Protein AF-A0A381YPB9-F1 (afdb_monomer_lite)

InterPro domains:
  IPR008990 Electron transport accessory-like domain superfamily [SSF50090] (1-99)
  IPR023808 Nitrile hydratase accessory protein, putative [TIGR03889] (2-71)
  IPR042262 Nitrile hydratase beta subunit, N-terminal [G3DSA:1.10.472.20] (1-97)
  IPR049054 Nitrile hydratase beta subunit-like, N-terminal domain [PF21006] (1-90)

Sequence (100 aa):
VFAAPWQAQAFALAVKLSEQGHFTWKEWASALADELSAAEKRGEPDDGSHY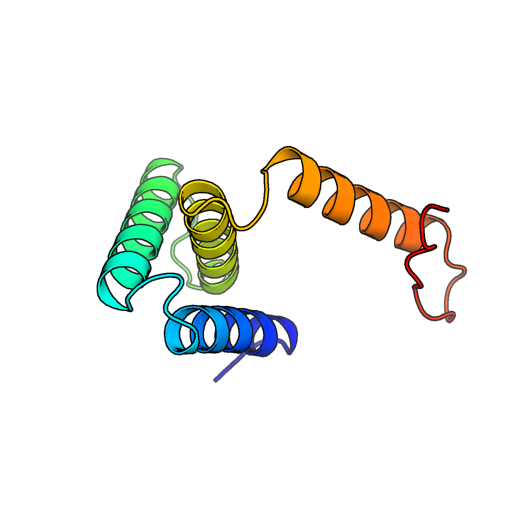YNHWVAALERLVTEKGLTELPALEERKDAWAEAFRHTPHGKPVVLRNQD

Structure (mmCIF, N/CA/C/O backbone):
data_AF-A0A381YPB9-F1
#
_entry.id   AF-A0A381YPB9-F1
#
loop_
_atom_site.group_PDB
_atom_site.id
_atom_site.type_symbol
_atom_site.label_atom_id
_atom_site.label_alt_id
_atom_site.label_comp_id
_atom_site.label_asym_id
_atom_site.label_entity_id
_atom_site.label_seq_id
_atom_site.pdbx_PDB_ins_code
_atom_site.Cartn_x
_atom_site.Cartn_y
_atom_site.Cartn_z
_atom_site.occupancy
_atom_site.B_iso_or_equiv
_atom_site.auth_seq_id
_atom_site.auth_comp_id
_atom_site.auth_asym_id
_atom_site.auth_atom_id
_atom_site.pdbx_PDB_model_num
ATOM 1 N N . VAL A 1 1 ? 8.394 15.382 -1.837 1.00 80.12 1 VAL A N 1
ATOM 2 C CA . VAL A 1 1 ? 8.622 14.912 -3.227 1.00 80.12 1 VAL A CA 1
ATOM 3 C C . VAL A 1 1 ? 8.731 13.393 -3.202 1.00 80.12 1 VAL A C 1
ATOM 5 O O . VAL A 1 1 ? 9.223 12.880 -2.206 1.00 80.12 1 VAL A O 1
ATOM 8 N N . PHE A 1 2 ? 8.228 12.684 -4.216 1.00 88.81 2 PHE A N 1
ATOM 9 C CA . PHE A 1 2 ? 8.347 11.222 -4.307 1.00 88.81 2 PHE A CA 1
ATOM 10 C C . PHE A 1 2 ? 9.703 10.842 -4.915 1.00 88.81 2 PHE A C 1
ATOM 12 O O . PHE A 1 2 ? 10.110 11.440 -5.909 1.00 88.81 2 PHE A O 1
ATOM 19 N N . ALA A 1 3 ? 10.386 9.855 -4.337 1.00 91.12 3 ALA A N 1
ATOM 20 C CA . ALA A 1 3 ? 11.671 9.350 -4.823 1.00 91.12 3 ALA A CA 1
ATOM 21 C C . ALA A 1 3 ? 11.519 8.352 -5.983 1.00 91.12 3 ALA A C 1
ATOM 23 O O . ALA A 1 3 ? 12.452 8.155 -6.756 1.00 91.12 3 ALA A O 1
ATOM 24 N N . ALA A 1 4 ? 10.342 7.735 -6.127 1.00 92.88 4 ALA A N 1
ATOM 25 C CA . ALA A 1 4 ? 10.037 6.820 -7.220 1.00 92.88 4 ALA A CA 1
ATOM 26 C C . ALA A 1 4 ? 8.557 6.910 -7.636 1.00 92.88 4 ALA A C 1
ATOM 28 O O . ALA A 1 4 ? 7.708 7.216 -6.794 1.00 92.88 4 ALA A O 1
ATOM 29 N N . PRO A 1 5 ? 8.211 6.595 -8.901 1.00 93.88 5 PRO A N 1
ATOM 30 C CA . PRO A 1 5 ? 6.829 6.662 -9.385 1.00 93.88 5 PRO A CA 1
ATOM 31 C C . PRO A 1 5 ? 5.835 5.828 -8.568 1.00 93.88 5 PRO A C 1
ATOM 33 O O . PRO A 1 5 ? 4.709 6.266 -8.338 1.00 93.88 5 PRO A O 1
ATOM 36 N N . TRP A 1 6 ? 6.256 4.657 -8.077 1.00 94.31 6 TRP A N 1
ATOM 37 C CA . TRP A 1 6 ? 5.396 3.775 -7.283 1.00 94.31 6 TRP A CA 1
ATOM 38 C C . TRP A 1 6 ? 4.958 4.413 -5.956 1.00 94.31 6 TRP A C 1
ATOM 40 O O . TRP A 1 6 ? 3.858 4.145 -5.488 1.00 94.31 6 TRP A O 1
ATOM 50 N N . GLN A 1 7 ? 5.762 5.313 -5.376 1.00 95.62 7 GLN A N 1
ATOM 51 C CA . GLN A 1 7 ? 5.402 6.013 -4.137 1.00 95.62 7 GLN A CA 1
ATOM 52 C C . GLN A 1 7 ? 4.215 6.959 -4.359 1.00 95.62 7 GLN A C 1
ATOM 54 O O . GLN A 1 7 ? 3.314 7.047 -3.527 1.00 95.62 7 GLN A O 1
ATOM 59 N N . ALA A 1 8 ? 4.180 7.625 -5.518 1.00 95.56 8 ALA A N 1
ATOM 60 C CA . ALA A 1 8 ? 3.056 8.469 -5.912 1.00 95.56 8 ALA A CA 1
ATOM 61 C C . ALA A 1 8 ? 1.792 7.639 -6.180 1.00 95.56 8 ALA A C 1
ATOM 63 O O . ALA A 1 8 ? 0.694 8.054 -5.816 1.00 95.56 8 ALA A O 1
ATOM 64 N N . GLN A 1 9 ? 1.949 6.462 -6.793 1.00 96.44 9 GLN A N 1
ATOM 65 C CA . GLN A 1 9 ? 0.844 5.532 -7.043 1.00 96.44 9 GLN A CA 1
ATOM 66 C C . GLN A 1 9 ? 0.253 4.998 -5.740 1.00 96.44 9 GLN A C 1
ATOM 68 O O . GLN A 1 9 ? -0.965 5.014 -5.582 1.00 96.44 9 GLN A O 1
ATOM 73 N N . ALA A 1 10 ? 1.111 4.588 -4.802 1.00 96.12 10 ALA A N 1
ATOM 74 C CA . ALA A 1 10 ? 0.706 4.166 -3.473 1.00 96.12 10 ALA A CA 1
ATOM 75 C C . ALA A 1 10 ? -0.116 5.282 -2.814 1.00 96.12 10 ALA A C 1
ATOM 77 O O . ALA A 1 10 ? -1.294 5.074 -2.538 1.00 96.12 10 ALA A O 1
ATOM 78 N N . PHE A 1 11 ? 0.443 6.495 -2.704 1.00 96.06 11 PHE A N 1
ATOM 79 C CA . PHE A 1 11 ? -0.255 7.662 -2.154 1.00 96.06 11 PHE A CA 1
ATOM 80 C C . PHE A 1 11 ? -1.626 7.902 -2.798 1.00 96.06 11 PHE A C 1
ATOM 82 O O . PHE A 1 11 ? -2.629 8.039 -2.095 1.00 96.06 11 PHE A O 1
ATOM 89 N N . ALA A 1 12 ? -1.685 7.910 -4.132 1.00 97.06 12 ALA A N 1
ATOM 90 C CA . ALA A 1 12 ? -2.928 8.108 -4.866 1.00 97.06 12 ALA A CA 1
ATOM 91 C C . ALA A 1 12 ? -3.977 7.032 -4.539 1.00 97.06 12 ALA A C 1
ATOM 93 O O . ALA A 1 12 ? -5.157 7.361 -4.430 1.00 97.06 12 ALA A O 1
ATOM 94 N N . LEU A 1 13 ? -3.566 5.776 -4.332 1.00 97.25 13 LEU A N 1
ATOM 95 C CA . LEU A 1 13 ? -4.470 4.689 -3.961 1.00 97.25 13 LEU A CA 1
ATOM 96 C C . LEU A 1 13 ? -5.121 4.930 -2.592 1.00 97.25 13 LEU A C 1
ATOM 98 O O . LEU A 1 13 ? -6.343 4.835 -2.495 1.00 97.25 13 LEU A O 1
ATOM 102 N N . ALA A 1 14 ? -4.360 5.312 -1.558 1.00 97.38 14 ALA A N 1
ATOM 103 C CA . ALA A 1 14 ? -4.976 5.625 -0.259 1.00 97.38 14 ALA A CA 1
ATOM 104 C C . ALA A 1 14 ? -5.892 6.846 -0.333 1.00 97.38 14 ALA A C 1
ATOM 106 O O . ALA A 1 14 ? -6.966 6.828 0.265 1.00 97.38 14 ALA A O 1
ATOM 107 N N . VAL A 1 15 ? -5.504 7.886 -1.085 1.00 97.75 15 VAL A N 1
ATOM 108 C CA . VAL A 1 15 ? -6.368 9.056 -1.303 1.00 97.75 15 VAL A CA 1
ATOM 109 C C . VAL A 1 15 ? -7.697 8.619 -1.911 1.00 97.75 15 VAL A C 1
ATOM 111 O O . VAL A 1 15 ? -8.744 8.979 -1.383 1.00 97.75 15 VAL A O 1
ATOM 114 N N . LYS A 1 16 ? -7.677 7.804 -2.973 1.00 98.19 16 LYS A N 1
ATOM 115 C CA . LYS A 1 16 ? -8.906 7.341 -3.631 1.00 98.19 16 LYS A CA 1
ATOM 116 C C . LYS A 1 16 ? -9.766 6.447 -2.751 1.00 98.19 16 LYS A C 1
ATOM 118 O O . LYS A 1 16 ? -10.975 6.646 -2.723 1.00 98.19 16 LYS A O 1
ATOM 123 N N . LEU A 1 17 ? -9.169 5.531 -1.996 1.00 97.88 17 LEU A N 1
ATOM 124 C CA . LEU A 1 17 ? -9.919 4.672 -1.078 1.00 97.88 17 LEU A CA 1
ATOM 125 C C . LEU A 1 17 ? -10.565 5.473 0.066 1.00 97.88 17 LEU A C 1
ATOM 127 O O . LEU A 1 17 ? -11.705 5.201 0.443 1.00 97.88 17 LEU A O 1
ATOM 131 N N . SER A 1 18 ? -9.869 6.495 0.570 1.00 98.06 18 SER A N 1
ATOM 132 C CA . SER A 1 18 ? -10.398 7.431 1.569 1.00 98.06 18 SER A CA 1
ATOM 133 C C . SER A 1 18 ? -11.528 8.298 1.002 1.00 98.06 18 SER A C 1
ATOM 135 O O . SER A 1 18 ? -12.594 8.399 1.605 1.00 98.06 18 SER A O 1
ATOM 137 N N . GLU A 1 19 ? -11.354 8.862 -0.201 1.00 98.00 19 GLU A N 1
ATOM 138 C CA . GLU A 1 19 ? -12.398 9.627 -0.908 1.00 98.00 19 GLU A CA 1
ATOM 139 C C . GLU A 1 19 ? -13.662 8.793 -1.172 1.00 98.00 19 GLU A C 1
ATOM 141 O O . GLU A 1 19 ? -14.770 9.325 -1.145 1.00 98.00 19 GLU A O 1
ATOM 146 N N . GLN A 1 20 ? -13.507 7.486 -1.399 1.00 98.00 20 GLN A N 1
ATOM 147 C CA . GLN A 1 20 ? -14.609 6.532 -1.563 1.00 98.00 20 GLN A CA 1
ATOM 148 C C . GLN A 1 20 ? -15.254 6.103 -0.235 1.00 98.00 20 GLN A C 1
ATOM 150 O O . GLN A 1 20 ? -16.257 5.392 -0.245 1.00 98.00 20 GLN A O 1
ATOM 155 N N . GLY A 1 21 ? -14.717 6.539 0.906 1.00 97.81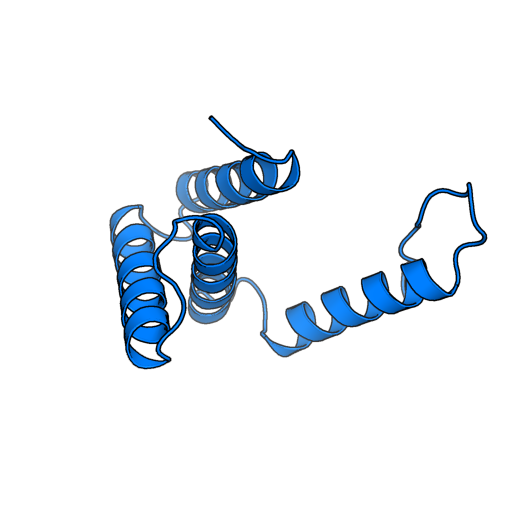 21 GLY A N 1
ATOM 156 C CA . GLY A 1 21 ? -15.279 6.268 2.227 1.00 97.81 21 GLY A CA 1
ATOM 157 C C . GLY A 1 21 ? -14.936 4.892 2.799 1.00 97.81 21 GLY A C 1
ATOM 158 O O . GLY A 1 21 ? -15.554 4.484 3.780 1.00 97.81 21 GLY A O 1
ATOM 159 N N . HIS A 1 22 ? -13.960 4.173 2.235 1.00 98.25 22 HIS A N 1
ATOM 160 C CA . HIS A 1 22 ? -13.553 2.864 2.759 1.00 98.25 22 HIS A CA 1
ATOM 161 C C . HIS A 1 22 ? -12.845 2.955 4.120 1.00 98.25 22 HIS A C 1
ATOM 163 O O . HIS A 1 22 ? -12.919 2.034 4.935 1.00 98.25 22 HIS A O 1
ATOM 169 N N . PHE A 1 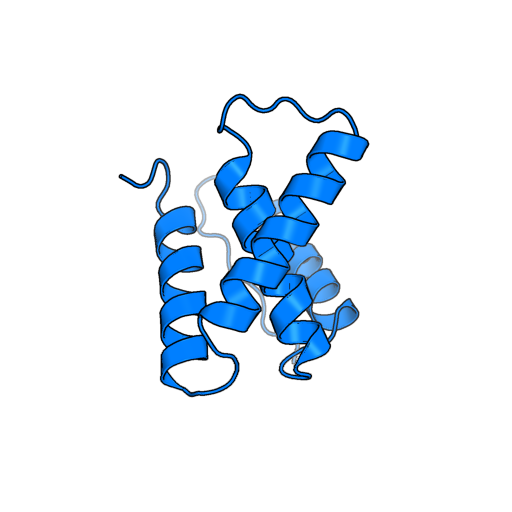23 ? -12.171 4.073 4.376 1.00 98.06 23 PHE A N 1
ATOM 170 C CA . PHE A 1 23 ? -11.608 4.437 5.672 1.00 98.06 23 PHE A CA 1
ATOM 171 C C . PHE A 1 23 ? -11.467 5.957 5.767 1.00 98.06 23 PHE A C 1
ATOM 173 O O . PHE A 1 23 ? -11.451 6.669 4.766 1.00 98.06 23 PHE A O 1
ATOM 180 N N . THR A 1 24 ? -11.337 6.463 6.984 1.00 98.00 24 THR A N 1
ATOM 181 C CA . THR A 1 24 ? -11.060 7.873 7.260 1.00 98.00 24 THR A CA 1
ATOM 182 C C . THR A 1 24 ? -9.558 8.144 7.313 1.00 98.00 24 THR A C 1
ATOM 184 O O . THR A 1 24 ? -8.756 7.275 7.655 1.00 98.00 24 THR A O 1
ATOM 187 N N . TRP A 1 25 ? -9.157 9.399 7.098 1.00 97.06 25 TRP A N 1
ATOM 188 C CA . TRP A 1 25 ? -7.763 9.815 7.302 1.00 97.06 25 TRP A CA 1
ATOM 189 C C . TRP A 1 25 ? -7.255 9.607 8.737 1.00 97.06 25 TRP A C 1
ATOM 191 O O . TRP A 1 25 ? -6.054 9.452 8.945 1.00 97.06 25 TRP A O 1
ATOM 201 N N . LYS A 1 26 ? -8.156 9.571 9.728 1.00 97.75 26 LYS A N 1
ATOM 202 C CA . LYS A 1 26 ? -7.803 9.264 11.120 1.00 97.75 26 LYS A CA 1
ATOM 203 C C . LYS A 1 26 ? -7.429 7.791 11.293 1.00 97.75 26 LYS A C 1
ATOM 205 O O . LYS A 1 26 ? -6.439 7.495 11.953 1.00 97.75 26 LYS A O 1
ATOM 210 N N . GLU A 1 27 ? -8.198 6.885 10.693 1.00 97.62 27 GLU A N 1
ATOM 211 C CA . GLU A 1 27 ? -7.883 5.450 10.682 1.00 97.62 27 GLU A CA 1
ATOM 212 C C . GLU A 1 27 ? -6.589 5.180 9.914 1.00 97.62 27 GLU A C 1
ATOM 214 O O . GLU A 1 27 ? -5.733 4.452 10.406 1.00 97.62 27 GLU A O 1
ATOM 219 N N . TRP A 1 28 ? -6.398 5.850 8.773 1.00 97.88 28 TRP A N 1
ATOM 220 C CA . TRP A 1 28 ? -5.141 5.818 8.027 1.00 97.88 28 TRP A CA 1
ATOM 221 C C . TRP A 1 28 ? -3.935 6.225 8.886 1.00 97.88 28 TRP A C 1
ATOM 223 O O . TRP A 1 28 ? -2.949 5.495 8.959 1.00 97.88 28 TRP A O 1
ATOM 233 N N . ALA A 1 29 ? -4.011 7.378 9.560 1.00 96.69 29 ALA A N 1
ATOM 234 C CA . ALA A 1 29 ? -2.922 7.863 10.405 1.00 96.69 29 ALA A CA 1
ATOM 235 C C . ALA A 1 29 ? -2.602 6.890 11.551 1.00 96.69 29 ALA A C 1
ATOM 237 O O . ALA A 1 29 ? -1.431 6.695 11.866 1.00 96.69 29 ALA A O 1
ATOM 238 N N . SER A 1 30 ? -3.625 6.257 12.135 1.00 97.44 30 SER A N 1
ATOM 239 C CA . SER A 1 30 ? -3.445 5.226 13.163 1.00 97.44 30 SER A CA 1
ATOM 240 C C . SER A 1 30 ? -2.729 3.994 12.608 1.00 97.44 30 SER A C 1
ATOM 242 O O . SER A 1 30 ? -1.737 3.568 13.185 1.00 97.44 30 SER A O 1
ATOM 244 N N . ALA A 1 31 ? -3.178 3.464 11.465 1.00 96.94 31 ALA A N 1
ATOM 245 C CA . ALA A 1 31 ? -2.572 2.288 10.840 1.00 96.94 31 ALA A CA 1
ATOM 246 C C . ALA A 1 31 ? -1.098 2.523 10.470 1.00 96.94 31 ALA A C 1
ATOM 248 O O . ALA A 1 31 ? -0.253 1.657 10.691 1.00 96.94 31 ALA A O 1
ATOM 249 N N . LEU A 1 32 ? -0.775 3.712 9.949 1.00 96.50 32 LEU A N 1
ATOM 250 C CA . LEU A 1 32 ? 0.604 4.078 9.630 1.00 96.50 32 LEU A CA 1
ATOM 251 C C . LEU A 1 32 ? 1.471 4.214 10.888 1.00 96.50 32 LEU A C 1
ATOM 253 O O . LEU A 1 32 ? 2.609 3.753 10.890 1.00 96.50 32 LEU A O 1
ATOM 257 N N . ALA A 1 33 ? 0.947 4.823 11.954 1.00 95.31 33 ALA A N 1
ATOM 258 C CA . ALA A 1 33 ? 1.671 4.943 13.218 1.00 95.31 33 ALA A CA 1
ATOM 259 C C . ALA A 1 33 ? 1.958 3.567 13.844 1.00 95.31 33 ALA A C 1
ATOM 261 O O . ALA A 1 33 ? 3.064 3.335 14.331 1.00 95.31 33 ALA A O 1
ATOM 262 N N . ASP A 1 34 ? 0.994 2.646 13.782 1.00 95.50 34 ASP A N 1
ATOM 263 C CA . ASP A 1 34 ? 1.161 1.279 14.278 1.00 95.50 34 ASP A CA 1
ATOM 264 C C . ASP A 1 34 ? 2.242 0.517 13.497 1.00 95.50 34 ASP A C 1
ATOM 266 O O . ASP A 1 34 ? 3.058 -0.176 14.110 1.00 95.50 34 ASP A O 1
ATOM 270 N N . GLU A 1 35 ? 2.292 0.664 12.167 1.00 94.81 35 GLU A N 1
ATOM 271 C CA . GLU A 1 35 ? 3.326 0.028 11.339 1.00 94.81 35 GLU A CA 1
ATOM 272 C C . GLU A 1 35 ? 4.718 0.606 11.609 1.00 94.81 35 GLU A C 1
ATOM 274 O O . GLU A 1 35 ? 5.672 -0.152 11.780 1.00 94.81 35 GLU A O 1
ATOM 279 N N . LEU A 1 36 ? 4.842 1.932 11.718 1.00 92.44 36 LEU A N 1
ATOM 280 C CA . LEU A 1 36 ? 6.115 2.574 12.056 1.00 92.44 36 LEU A CA 1
ATOM 281 C C . LEU A 1 36 ? 6.603 2.137 13.445 1.00 92.44 36 LEU A C 1
ATOM 283 O O . LEU A 1 36 ? 7.755 1.738 13.592 1.00 92.44 36 LEU A O 1
ATOM 287 N N . SER A 1 37 ? 5.716 2.093 14.444 1.00 92.38 37 SER A N 1
ATOM 288 C CA . SER A 1 37 ? 6.072 1.595 15.779 1.00 92.38 37 SER A CA 1
ATOM 289 C C . SER A 1 37 ? 6.473 0.115 15.765 1.00 92.38 37 SER A C 1
ATOM 291 O O . SER A 1 37 ? 7.341 -0.309 16.532 1.00 92.38 37 SER A O 1
ATOM 293 N N . ALA A 1 38 ? 5.854 -0.702 14.910 1.00 91.00 38 ALA A N 1
ATOM 294 C CA . ALA A 1 38 ? 6.248 -2.095 14.737 1.00 91.00 38 ALA A CA 1
ATOM 295 C C . ALA A 1 38 ? 7.638 -2.218 14.091 1.00 91.00 38 ALA A C 1
ATOM 297 O O . ALA A 1 38 ? 8.433 -3.040 14.545 1.00 91.00 38 ALA A O 1
ATOM 298 N N . ALA A 1 39 ? 7.953 -1.392 13.091 1.00 88.75 39 ALA A N 1
ATOM 299 C CA . ALA A 1 39 ? 9.260 -1.354 12.435 1.00 88.75 39 ALA A CA 1
ATOM 300 C C . ALA A 1 39 ? 10.384 -0.912 13.384 1.00 88.75 39 ALA A C 1
ATOM 302 O O . ALA A 1 39 ? 11.420 -1.576 13.464 1.00 88.75 39 ALA A O 1
ATOM 303 N N . GLU A 1 40 ? 10.145 0.128 14.188 1.00 87.88 40 GLU A N 1
ATOM 304 C CA . GLU A 1 40 ? 11.069 0.570 15.241 1.00 87.88 40 GLU A CA 1
ATOM 305 C C . GLU A 1 40 ? 11.392 -0.573 16.214 1.00 87.88 40 GLU A C 1
ATOM 307 O O . GLU A 1 40 ? 12.552 -0.826 16.538 1.00 87.88 40 GLU A O 1
ATOM 312 N N . LYS A 1 41 ? 10.373 -1.333 16.641 1.00 89.44 41 LYS A N 1
ATOM 313 C CA . LYS A 1 41 ? 10.551 -2.497 17.529 1.00 89.44 41 LYS A CA 1
ATOM 314 C C . LYS A 1 41 ? 11.3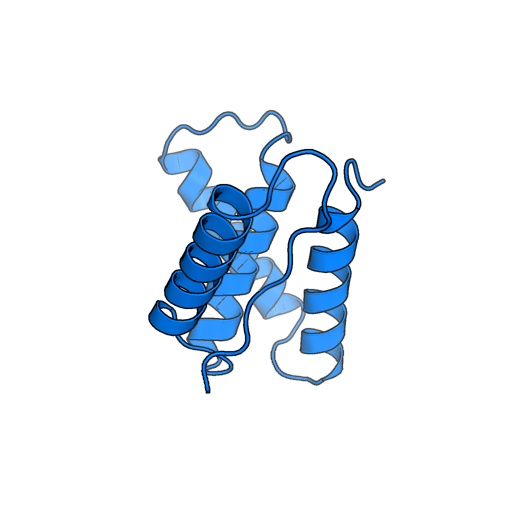28 -3.641 16.877 1.00 89.44 41 LYS A C 1
ATOM 316 O O . LYS A 1 41 ? 11.961 -4.413 17.595 1.00 89.44 41 LYS A O 1
ATOM 321 N N . ARG A 1 42 ? 11.286 -3.766 15.547 1.00 87.19 42 ARG A N 1
ATOM 322 C CA . ARG A 1 42 ? 12.096 -4.728 14.778 1.00 87.19 42 ARG A CA 1
ATOM 323 C C . ARG A 1 42 ? 13.546 -4.263 14.589 1.00 87.19 42 ARG A C 1
ATOM 325 O O . ARG A 1 42 ? 14.366 -5.057 14.136 1.00 87.19 42 ARG A O 1
ATOM 332 N N . GLY A 1 43 ? 13.877 -3.030 14.981 1.00 84.81 43 GLY A N 1
ATOM 333 C CA . GLY A 1 43 ? 15.218 -2.458 14.855 1.00 84.81 43 GLY A CA 1
ATOM 334 C C . GLY A 1 43 ? 15.559 -2.027 13.429 1.00 84.81 43 GLY A C 1
ATOM 335 O O . GLY A 1 43 ? 16.734 -2.013 13.063 1.00 84.81 43 GLY A O 1
ATOM 336 N N . GLU A 1 44 ? 14.549 -1.724 12.612 1.00 82.50 44 GLU A N 1
ATOM 337 C CA . GLU A 1 44 ? 14.763 -1.244 11.247 1.00 82.50 44 GLU A CA 1
ATOM 338 C C . GLU A 1 44 ? 15.371 0.174 11.252 1.00 82.50 44 GLU A C 1
ATOM 340 O O . GLU A 1 44 ? 15.024 0.983 12.118 1.00 82.50 44 GLU A O 1
ATOM 345 N N . PRO A 1 45 ? 16.295 0.498 10.324 1.00 76.19 45 PRO A N 1
ATOM 346 C CA . PRO A 1 45 ? 16.882 1.831 10.246 1.00 76.19 45 PRO A CA 1
ATOM 347 C C . PRO A 1 45 ? 15.824 2.901 9.950 1.00 76.19 45 PRO A C 1
ATOM 349 O O . PRO A 1 45 ? 15.182 2.877 8.901 1.00 76.19 45 PRO A O 1
ATOM 352 N N . ASP A 1 46 ? 15.700 3.885 10.839 1.00 71.81 46 ASP A N 1
ATOM 353 C CA . ASP A 1 46 ? 14.852 5.065 10.635 1.00 71.81 46 ASP A CA 1
ATOM 354 C C . ASP A 1 46 ? 15.611 6.160 9.863 1.00 71.81 46 ASP A C 1
ATOM 356 O O . ASP A 1 46 ? 15.850 7.268 10.341 1.00 71.81 46 ASP A O 1
ATOM 360 N N . ASP A 1 47 ? 16.088 5.821 8.663 1.00 79.88 47 ASP A N 1
ATOM 361 C CA . ASP A 1 47 ? 16.761 6.761 7.753 1.00 79.88 47 ASP A CA 1
ATOM 362 C C . ASP A 1 47 ? 15.812 7.333 6.681 1.00 79.88 47 ASP A C 1
ATOM 364 O O . ASP A 1 47 ? 16.227 8.043 5.761 1.00 79.88 47 ASP A O 1
ATOM 368 N N . GLY A 1 48 ? 14.518 7.017 6.790 1.00 77.00 48 GLY A N 1
ATOM 369 C CA . GLY A 1 48 ? 13.471 7.429 5.859 1.00 77.00 48 GLY A CA 1
ATOM 370 C C . GLY A 1 48 ? 13.466 6.681 4.520 1.00 77.00 48 GLY A C 1
ATOM 371 O O . GLY A 1 48 ? 12.509 6.838 3.755 1.00 77.00 48 GLY A O 1
ATOM 372 N N . SER A 1 49 ? 14.456 5.831 4.226 1.00 80.06 49 SER A N 1
ATOM 373 C CA . SER A 1 49 ? 14.504 5.056 2.975 1.00 80.06 49 SER A CA 1
ATOM 374 C C . SER A 1 49 ? 13.371 4.026 2.886 1.00 80.06 49 SER A C 1
ATOM 376 O O . SER A 1 49 ? 12.856 3.749 1.798 1.00 80.06 49 SER A O 1
ATOM 378 N N . HIS A 1 50 ? 12.904 3.540 4.038 1.00 85.19 50 HIS A N 1
ATOM 379 C CA . HIS A 1 50 ? 11.817 2.572 4.154 1.00 85.19 50 HIS A CA 1
ATOM 380 C C . HIS A 1 50 ? 10.435 3.196 4.375 1.00 85.19 50 HIS A C 1
ATOM 382 O O . HIS A 1 50 ? 9.440 2.474 4.383 1.00 85.19 50 HIS A O 1
ATOM 388 N N . TYR A 1 51 ? 10.329 4.528 4.454 1.00 90.25 51 TYR A N 1
ATOM 389 C CA . TYR A 1 51 ? 9.073 5.207 4.789 1.00 90.25 51 TYR A CA 1
ATOM 390 C C . TYR A 1 51 ? 7.898 4.779 3.898 1.00 90.25 51 TYR A C 1
ATOM 392 O O . TYR A 1 51 ? 6.841 4.399 4.397 1.00 90.25 51 TYR A O 1
ATOM 400 N N . TYR A 1 52 ? 8.081 4.766 2.572 1.00 93.31 52 TYR A N 1
ATOM 401 C CA . TYR A 1 52 ? 7.013 4.341 1.661 1.00 93.31 52 TYR A CA 1
ATOM 402 C C . TYR A 1 52 ? 6.775 2.824 1.649 1.00 93.31 52 TYR A C 1
ATOM 404 O O . TYR A 1 52 ? 5.702 2.395 1.232 1.00 93.31 52 TYR A O 1
ATOM 412 N N . ASN A 1 53 ? 7.725 2.012 2.122 1.00 93.06 53 ASN A N 1
ATOM 413 C CA . ASN A 1 53 ? 7.484 0.583 2.325 1.00 93.06 53 ASN A CA 1
ATOM 414 C C . ASN A 1 53 ? 6.537 0.373 3.516 1.00 93.06 53 ASN A C 1
ATOM 416 O O . ASN A 1 53 ? 5.535 -0.321 3.368 1.00 93.06 53 ASN A O 1
ATOM 420 N N . HIS A 1 54 ? 6.774 1.053 4.645 1.00 93.81 54 HIS A N 1
ATOM 421 C CA . HIS A 1 54 ? 5.839 1.067 5.781 1.00 93.81 54 HIS A CA 1
ATOM 422 C C . HIS A 1 54 ? 4.481 1.649 5.396 1.00 93.81 54 HIS A C 1
ATOM 424 O O . HIS A 1 54 ? 3.442 1.153 5.815 1.00 93.81 54 HIS A O 1
ATOM 430 N N . TRP A 1 55 ? 4.480 2.666 4.536 1.00 95.31 55 TRP A N 1
ATOM 431 C CA . TRP A 1 55 ? 3.263 3.243 3.984 1.00 95.31 55 TRP A CA 1
ATOM 432 C C . TRP A 1 55 ? 2.431 2.198 3.223 1.00 95.31 55 TRP A C 1
ATOM 434 O O . TRP A 1 55 ? 1.234 2.068 3.465 1.00 95.31 55 TRP A O 1
ATOM 444 N N . VAL A 1 56 ? 3.052 1.413 2.335 1.00 96.00 56 VAL A N 1
ATOM 445 C CA . VAL A 1 56 ? 2.350 0.342 1.608 1.00 96.00 56 VAL A CA 1
ATOM 446 C C . VAL A 1 56 ? 1.895 -0.766 2.558 1.00 96.00 56 VAL A C 1
ATOM 448 O O . VAL A 1 56 ? 0.750 -1.191 2.454 1.00 96.00 56 VAL A O 1
ATOM 451 N N . ALA A 1 57 ? 2.727 -1.179 3.518 1.00 95.44 57 ALA A N 1
ATOM 452 C CA . ALA A 1 57 ? 2.359 -2.195 4.508 1.00 95.44 57 ALA A CA 1
ATOM 453 C C . ALA A 1 57 ? 1.145 -1.771 5.357 1.00 95.44 57 ALA A C 1
ATOM 455 O O . ALA A 1 57 ? 0.201 -2.545 5.530 1.00 95.44 57 ALA A O 1
ATOM 456 N N . ALA A 1 58 ? 1.113 -0.515 5.811 1.00 96.94 58 ALA A N 1
ATOM 457 C CA . ALA A 1 58 ? -0.031 0.052 6.516 1.00 96.94 58 ALA A CA 1
ATOM 458 C C . ALA A 1 58 ? -1.296 0.062 5.643 1.00 96.94 58 ALA A C 1
ATOM 460 O O . ALA A 1 58 ? -2.382 -0.254 6.131 1.00 96.94 58 ALA A O 1
ATOM 461 N N . LEU A 1 59 ? -1.164 0.378 4.347 1.00 97.25 59 LEU A N 1
ATOM 462 C CA . LEU A 1 59 ? -2.287 0.329 3.413 1.00 97.25 59 LEU A CA 1
ATOM 463 C C . LEU A 1 59 ? -2.804 -1.092 3.217 1.00 97.25 59 LEU A C 1
ATOM 465 O O . LEU A 1 59 ? -4.006 -1.291 3.354 1.00 97.25 59 LEU A O 1
ATOM 469 N N . GLU A 1 60 ? -1.931 -2.064 2.946 1.00 97.12 60 GLU A N 1
ATOM 470 C CA . GLU A 1 60 ? -2.282 -3.484 2.782 1.00 97.12 60 GLU A CA 1
ATOM 471 C C . GLU A 1 60 ? -3.025 -4.027 4.008 1.00 97.12 60 GLU A C 1
ATOM 473 O O . GLU A 1 60 ? -4.068 -4.676 3.876 1.00 97.12 60 GLU A O 1
ATOM 478 N N . ARG A 1 61 ? -2.540 -3.694 5.208 1.00 96.25 61 ARG A N 1
ATOM 479 C CA . ARG A 1 61 ? -3.201 -4.049 6.463 1.00 96.25 61 ARG A CA 1
ATOM 480 C C . ARG A 1 61 ? -4.584 -3.417 6.569 1.00 96.25 61 ARG A C 1
ATOM 482 O O . ARG A 1 61 ? -5.559 -4.130 6.794 1.00 96.25 61 ARG A O 1
ATOM 489 N N . LEU A 1 62 ? -4.685 -2.103 6.370 1.00 97.31 62 LEU A N 1
ATOM 490 C CA . LEU A 1 62 ? -5.946 -1.379 6.520 1.00 97.31 62 LEU A CA 1
ATOM 491 C C . LEU A 1 62 ? -7.009 -1.871 5.530 1.00 97.31 62 LEU A C 1
ATOM 493 O O . LEU A 1 62 ? -8.153 -2.084 5.920 1.00 97.31 62 LEU A O 1
ATOM 497 N N . VAL A 1 63 ? -6.656 -2.095 4.261 1.00 97.31 63 VAL A N 1
ATOM 498 C CA . VAL A 1 63 ? -7.624 -2.589 3.264 1.00 97.31 63 VAL A CA 1
ATOM 499 C C . VAL A 1 63 ? -8.076 -4.022 3.548 1.00 97.31 63 VAL A C 1
ATOM 501 O O . VAL A 1 63 ? -9.223 -4.358 3.252 1.00 97.31 63 VAL A O 1
ATOM 504 N N . THR A 1 64 ? -7.216 -4.837 4.164 1.00 97.25 64 THR A N 1
ATOM 505 C CA . THR A 1 64 ? -7.558 -6.195 4.606 1.00 97.25 64 THR A CA 1
ATOM 506 C C . THR A 1 64 ? -8.488 -6.158 5.821 1.00 97.25 64 THR A C 1
ATOM 508 O O . THR A 1 64 ? -9.524 -6.814 5.822 1.00 97.25 64 THR A O 1
ATOM 511 N N . GLU A 1 65 ? -8.193 -5.327 6.827 1.00 96.50 65 GLU A N 1
ATOM 512 C CA . GLU A 1 65 ? -9.059 -5.128 8.003 1.00 96.50 65 GLU A CA 1
ATOM 513 C C . GLU A 1 65 ? -10.442 -4.569 7.624 1.00 96.50 65 GLU A C 1
ATOM 515 O O . GLU A 1 65 ? -11.445 -4.883 8.266 1.00 96.50 65 GLU A O 1
ATOM 520 N N . LYS A 1 66 ? -10.515 -3.763 6.557 1.00 96.69 66 LYS A N 1
ATOM 521 C CA . LYS A 1 66 ? -11.768 -3.244 5.989 1.00 96.69 66 LYS A CA 1
ATOM 522 C C . LYS A 1 66 ? -12.490 -4.228 5.057 1.00 96.69 66 LYS A C 1
ATOM 524 O O . LYS A 1 66 ? -13.574 -3.896 4.583 1.00 96.69 66 LYS A O 1
ATOM 529 N N . GLY A 1 67 ? -11.923 -5.407 4.791 1.00 96.56 67 GLY A N 1
ATOM 530 C CA . GLY A 1 67 ? -12.530 -6.435 3.939 1.00 96.56 67 GLY A CA 1
ATOM 531 C C . GLY A 1 67 ? -12.596 -6.073 2.451 1.00 96.56 67 GLY A C 1
ATOM 532 O O . GLY A 1 67 ? -13.455 -6.583 1.738 1.00 96.56 67 GLY A O 1
ATOM 533 N N . LEU A 1 68 ? -11.728 -5.176 1.970 1.00 96.19 68 LEU A N 1
ATOM 534 C CA . LEU A 1 68 ? -11.663 -4.797 0.548 1.00 96.19 68 LEU A CA 1
ATOM 535 C C . LEU A 1 68 ? -10.854 -5.796 -0.287 1.00 96.19 68 LEU A C 1
ATOM 537 O O . LEU A 1 68 ? -10.964 -5.827 -1.510 1.00 96.19 68 LEU A O 1
A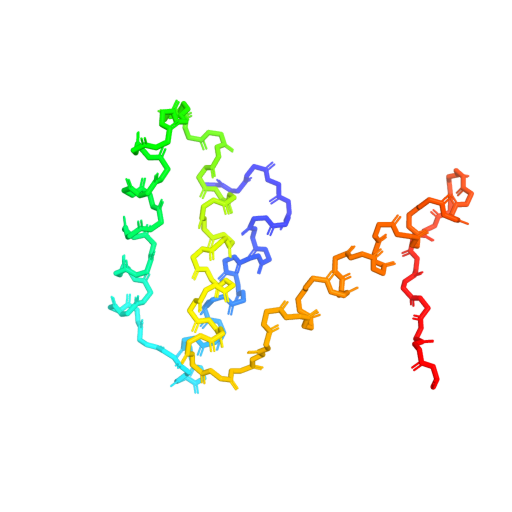TOM 541 N N . THR A 1 69 ? -9.999 -6.562 0.380 1.00 95.69 69 THR A N 1
ATOM 542 C CA . THR A 1 69 ? -9.166 -7.628 -0.172 1.00 95.69 69 THR A CA 1
ATOM 543 C C . THR A 1 69 ? -8.799 -8.578 0.963 1.00 95.69 69 THR A C 1
ATOM 545 O O . THR A 1 69 ? -9.040 -8.284 2.136 1.00 95.69 69 THR A O 1
ATOM 548 N N . GLU A 1 70 ? -8.179 -9.696 0.620 1.00 95.50 70 GLU A N 1
ATOM 549 C CA . GLU A 1 70 ? -7.673 -10.670 1.579 1.00 95.50 70 GLU A CA 1
ATOM 550 C C . GLU A 1 70 ? -6.148 -10.755 1.481 1.00 95.50 70 GLU A C 1
ATOM 552 O O . GLU A 1 70 ? -5.576 -10.565 0.403 1.00 95.50 70 GLU A O 1
ATOM 557 N N . LEU A 1 71 ? -5.484 -11.067 2.598 1.00 92.94 71 LEU A N 1
ATOM 558 C CA . LEU A 1 71 ? -4.029 -11.229 2.625 1.00 92.94 71 LEU A CA 1
ATOM 559 C C . LEU A 1 71 ? -3.532 -12.284 1.610 1.00 92.94 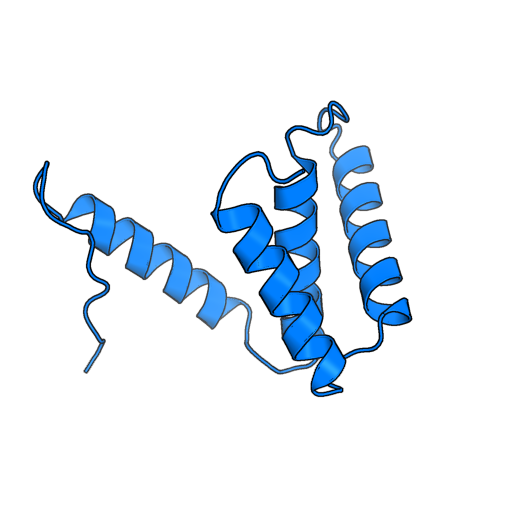71 LEU A C 1
ATOM 561 O O . LEU A 1 71 ? -2.617 -11.953 0.854 1.00 92.94 71 LEU A O 1
ATOM 565 N N . PRO A 1 72 ? -4.161 -13.474 1.477 1.00 95.00 72 PRO A N 1
ATOM 566 C CA . PRO A 1 72 ? -3.758 -14.451 0.464 1.00 95.00 72 PRO A CA 1
ATOM 567 C C . PRO A 1 72 ? -3.851 -13.916 -0.969 1.00 95.00 72 PRO A C 1
ATOM 569 O O . PRO A 1 72 ? -2.980 -14.192 -1.784 1.00 95.00 72 PRO A O 1
ATOM 572 N N . ALA A 1 73 ? -4.861 -13.096 -1.278 1.00 94.88 73 ALA A N 1
ATOM 573 C CA . ALA A 1 73 ? -5.014 -12.510 -2.610 1.00 94.88 73 ALA A CA 1
ATOM 574 C C . ALA A 1 73 ? -3.916 -11.474 -2.919 1.00 94.88 73 ALA A C 1
ATOM 576 O O . ALA A 1 73 ? -3.468 -11.348 -4.062 1.00 94.88 73 ALA A O 1
ATOM 577 N N . LEU A 1 74 ? -3.463 -10.726 -1.905 1.00 94.81 74 LEU A N 1
ATOM 578 C CA . LEU A 1 74 ? -2.326 -9.812 -2.039 1.00 94.81 74 LEU A CA 1
ATOM 579 C C . LEU A 1 74 ? -1.016 -10.575 -2.262 1.00 94.81 74 LEU A C 1
ATOM 581 O O . LEU A 1 74 ? -0.225 -10.185 -3.121 1.00 94.81 74 LEU A O 1
ATOM 585 N N . GLU A 1 75 ? -0.796 -11.655 -1.513 1.00 94.44 75 GLU A N 1
ATOM 586 C CA . GLU A 1 75 ? 0.372 -12.531 -1.656 1.00 94.44 75 GLU A CA 1
ATOM 587 C C . GLU A 1 75 ? 0.403 -13.195 -3.036 1.00 94.44 75 GLU A C 1
ATOM 589 O O . GLU A 1 75 ? 1.382 -13.041 -3.766 1.00 94.44 75 GLU A O 1
ATOM 594 N N . GLU A 1 76 ? -0.707 -13.801 -3.459 1.00 94.62 76 GLU A N 1
ATOM 595 C CA . GLU A 1 76 ? -0.848 -14.402 -4.787 1.00 94.62 76 GLU A CA 1
ATOM 596 C C . GLU A 1 76 ? -0.563 -13.383 -5.895 1.00 94.62 76 GLU A C 1
ATOM 598 O O . GLU A 1 76 ? 0.144 -13.672 -6.865 1.00 94.62 76 GLU A O 1
ATOM 603 N N . ARG A 1 77 ? -1.048 -12.144 -5.744 1.00 94.94 77 ARG A N 1
ATOM 604 C CA . ARG A 1 77 ? -0.770 -11.082 -6.712 1.00 94.94 77 ARG A CA 1
ATOM 605 C C . ARG A 1 77 ? 0.717 -10.732 -6.773 1.00 94.94 77 ARG A C 1
ATOM 607 O O . ARG A 1 77 ? 1.225 -10.503 -7.874 1.00 94.94 77 ARG A O 1
ATOM 614 N N . LYS A 1 78 ? 1.408 -10.656 -5.632 1.00 94.44 78 LYS A N 1
ATOM 615 C CA . LYS A 1 78 ? 2.856 -10.387 -5.568 1.00 94.44 78 LYS A CA 1
ATOM 616 C C . LYS A 1 78 ? 3.637 -11.512 -6.247 1.00 94.44 78 LYS A C 1
ATOM 618 O O . LYS A 1 78 ? 4.496 -11.231 -7.087 1.00 94.44 78 LYS A O 1
ATOM 623 N N . ASP A 1 79 ? 3.280 -12.758 -5.960 1.00 95.31 79 ASP A N 1
ATOM 624 C CA . ASP A 1 79 ? 3.918 -13.940 -6.539 1.00 95.31 79 ASP A CA 1
ATOM 625 C C . ASP A 1 79 ? 3.709 -14.025 -8.050 1.00 95.31 79 ASP A C 1
ATOM 627 O O . ASP A 1 79 ? 4.667 -14.249 -8.794 1.00 95.31 79 ASP A O 1
ATOM 631 N N . ALA A 1 80 ? 2.495 -13.750 -8.529 1.00 95.25 80 ALA A N 1
ATOM 632 C CA . ALA A 1 80 ? 2.185 -13.729 -9.954 1.00 95.25 80 ALA A CA 1
ATOM 633 C C . ALA A 1 80 ? 3.011 -12.673 -10.711 1.00 95.25 80 ALA A C 1
ATOM 635 O O . ALA A 1 80 ? 3.496 -12.933 -11.815 1.00 95.25 80 ALA A O 1
ATOM 636 N N . TRP A 1 81 ? 3.233 -11.494 -10.119 1.00 95.25 81 TRP A N 1
ATOM 637 C CA . TRP A 1 81 ? 4.114 -10.476 -10.701 1.00 95.25 81 TRP A CA 1
ATOM 638 C C . TRP A 1 81 ? 5.588 -10.884 -10.678 1.00 95.25 81 TRP A C 1
ATOM 640 O O . TRP A 1 81 ? 6.293 -10.670 -11.668 1.00 95.25 81 TRP A O 1
ATOM 650 N N . ALA A 1 82 ? 6.062 -11.481 -9.582 1.00 94.75 82 ALA A N 1
ATOM 651 C CA . ALA A 1 82 ? 7.430 -11.981 -9.484 1.00 94.75 82 ALA A CA 1
ATOM 652 C C . ALA A 1 82 ? 7.696 -13.077 -10.528 1.00 94.75 82 ALA A C 1
ATOM 654 O O . ALA A 1 82 ? 8.748 -13.095 -11.170 1.00 94.75 82 ALA A O 1
ATOM 655 N N . GLU A 1 83 ? 6.719 -13.952 -10.748 1.00 94.88 83 GLU A N 1
ATOM 656 C CA . GLU A 1 83 ? 6.769 -14.989 -11.769 1.00 94.88 83 GLU A CA 1
ATOM 657 C C . GLU A 1 83 ? 6.741 -14.408 -13.183 1.00 94.88 83 GLU A C 1
ATOM 659 O O . GLU A 1 83 ? 7.583 -14.752 -14.017 1.00 94.88 83 GLU A O 1
ATOM 664 N N . ALA A 1 84 ? 5.845 -13.454 -13.450 1.00 94.94 84 ALA A N 1
ATOM 665 C CA . ALA A 1 84 ? 5.806 -12.749 -14.727 1.00 94.94 84 ALA A CA 1
ATOM 666 C C . ALA A 1 84 ? 7.156 -12.089 -15.044 1.00 94.94 84 ALA A C 1
ATOM 668 O O . ALA A 1 84 ? 7.637 -12.187 -16.175 1.00 94.94 84 ALA A O 1
ATOM 669 N N . PHE A 1 85 ? 7.802 -11.469 -14.052 1.00 93.88 85 PHE A N 1
ATOM 670 C CA . PHE A 1 85 ? 9.136 -10.892 -14.207 1.00 93.88 85 PHE A CA 1
ATOM 671 C C . PHE A 1 85 ? 10.181 -11.956 -14.570 1.00 93.88 85 PHE A C 1
ATOM 673 O O . PHE A 1 85 ? 10.895 -11.785 -15.557 1.00 93.88 85 PHE A O 1
ATOM 680 N N . ARG A 1 86 ? 10.235 -13.078 -13.834 1.00 94.50 86 ARG A N 1
ATOM 681 C CA . ARG A 1 86 ? 11.178 -14.186 -14.093 1.00 94.50 86 ARG A CA 1
ATOM 682 C C . ARG A 1 86 ? 11.037 -14.783 -15.494 1.00 94.50 86 ARG A C 1
ATOM 684 O O . ARG A 1 86 ? 12.035 -15.183 -16.088 1.00 94.50 86 ARG A O 1
ATOM 691 N N . HIS A 1 87 ? 9.818 -14.825 -16.028 1.00 93.12 87 HIS A N 1
ATOM 692 C CA . HIS A 1 87 ? 9.523 -15.391 -17.346 1.00 93.12 87 HIS A CA 1
ATOM 693 C C . HIS A 1 87 ? 9.545 -14.385 -18.502 1.00 93.12 87 HIS A C 1
ATOM 695 O O . HIS A 1 87 ? 9.345 -14.783 -19.652 1.00 93.12 87 HIS A O 1
ATOM 701 N N . THR A 1 88 ? 9.787 -13.100 -18.237 1.00 94.31 88 THR A N 1
ATOM 702 C CA . THR A 1 88 ? 9.859 -12.073 -19.281 1.00 94.31 88 THR A CA 1
ATOM 703 C C . THR A 1 88 ? 11.296 -11.958 -19.802 1.00 94.31 88 THR A C 1
ATOM 705 O O . THR A 1 88 ? 12.193 -11.606 -19.035 1.00 94.31 88 THR A O 1
ATOM 708 N N . PRO A 1 89 ? 11.557 -12.211 -21.102 1.00 94.62 89 PRO A N 1
ATOM 709 C CA . PRO A 1 89 ? 12.885 -12.015 -21.676 1.00 94.62 89 PRO A CA 1
ATOM 710 C C . PRO A 1 89 ? 13.384 -10.576 -21.504 1.00 94.62 89 PRO A C 1
ATOM 712 O O . PRO A 1 89 ? 12.606 -9.623 -21.594 1.00 94.62 89 PRO A O 1
ATOM 715 N N . HIS A 1 90 ? 14.697 -10.405 -21.331 1.00 92.38 90 HIS A N 1
ATOM 716 C CA . HIS A 1 90 ? 15.299 -9.080 -21.191 1.00 92.38 90 HIS A CA 1
ATOM 717 C C . HIS A 1 90 ? 14.911 -8.144 -22.348 1.00 92.38 90 HIS A C 1
ATOM 719 O O . HIS A 1 90 ? 14.945 -8.518 -23.521 1.00 92.38 90 HIS A O 1
ATOM 725 N N . GLY A 1 91 ? 14.539 -6.909 -22.004 1.00 93.25 91 GLY A N 1
ATOM 726 C CA . GLY A 1 91 ? 14.105 -5.894 -22.968 1.00 93.25 91 GLY A CA 1
ATOM 727 C C . GLY A 1 91 ? 12.648 -6.018 -23.428 1.00 93.25 91 GLY A C 1
ATOM 728 O O . GLY A 1 91 ? 12.220 -5.238 -24.279 1.00 93.25 91 GLY A O 1
ATOM 729 N N . LYS A 1 92 ? 11.868 -6.964 -22.889 1.00 95.06 92 LYS A N 1
ATOM 730 C CA . LYS A 1 92 ? 10.415 -7.042 -23.100 1.00 95.06 92 LYS A CA 1
ATOM 731 C C . LYS A 1 92 ? 9.654 -6.488 -21.886 1.00 95.06 92 LYS A C 1
ATOM 733 O O . LYS A 1 92 ? 10.150 -6.592 -20.766 1.00 95.06 92 LYS A O 1
ATOM 738 N N . PRO A 1 93 ? 8.471 -5.878 -22.090 1.00 93.38 93 PRO A N 1
ATOM 739 C CA . PRO A 1 93 ? 7.631 -5.438 -20.983 1.00 93.38 93 PRO A CA 1
ATOM 740 C C . PRO A 1 93 ? 7.109 -6.646 -20.199 1.00 93.38 93 PRO A C 1
ATOM 742 O O . PRO A 1 93 ? 6.719 -7.652 -20.792 1.00 93.38 93 PRO A O 1
ATOM 745 N N . VAL A 1 94 ? 7.081 -6.524 -18.872 1.00 93.31 94 VAL A N 1
ATOM 746 C CA . VAL A 1 94 ? 6.509 -7.539 -17.981 1.00 93.31 94 VAL A CA 1
ATOM 747 C C . VAL A 1 94 ? 4.993 -7.422 -18.032 1.00 93.31 94 VAL A C 1
ATOM 749 O O . VAL A 1 94 ? 4.445 -6.344 -17.804 1.00 93.31 94 VAL A O 1
ATOM 752 N N . VAL A 1 95 ? 4.317 -8.527 -18.332 1.00 93.50 95 VAL A N 1
ATOM 753 C CA . VAL A 1 95 ? 2.856 -8.582 -18.421 1.00 93.50 95 VAL A CA 1
ATOM 754 C C . VAL A 1 95 ? 2.358 -9.667 -17.480 1.00 93.50 95 VAL A C 1
ATOM 756 O O . VAL A 1 95 ? 2.790 -10.816 -17.575 1.00 93.50 95 VAL A O 1
ATOM 759 N N . LEU A 1 96 ? 1.440 -9.302 -16.586 1.00 91.25 96 LEU A N 1
ATOM 760 C CA . LEU A 1 96 ? 0.715 -10.269 -15.775 1.00 91.25 96 LEU A CA 1
ATOM 761 C C . LEU A 1 96 ? -0.212 -11.057 -16.706 1.00 91.25 96 LEU A C 1
ATOM 763 O O . LEU A 1 96 ? -1.073 -10.470 -17.362 1.00 91.25 96 LEU A O 1
ATOM 767 N N . ARG A 1 97 ? -0.014 -12.372 -16.815 1.00 79.44 97 ARG A N 1
ATOM 768 C CA . ARG A 1 97 ? -0.968 -13.219 -17.537 1.00 79.44 97 ARG A CA 1
ATOM 769 C C . ARG A 1 97 ? -2.251 -13.241 -16.713 1.00 79.44 97 ARG A C 1
ATOM 771 O O . ARG A 1 97 ? -2.184 -13.531 -15.521 1.00 79.44 97 ARG A O 1
ATOM 778 N N . ASN A 1 98 ? -3.388 -12.911 -17.324 1.00 67.31 98 ASN A N 1
ATOM 779 C CA . ASN A 1 98 ? -4.666 -13.165 -16.670 1.00 67.31 98 ASN A CA 1
ATOM 780 C C . ASN A 1 98 ? -4.751 -14.670 -16.402 1.00 67.31 98 ASN A C 1
ATOM 782 O O . ASN A 1 98 ? -4.445 -15.469 -17.287 1.00 67.31 98 ASN A O 1
ATOM 786 N N . GLN A 1 99 ? -5.085 -15.038 -15.170 1.00 56.31 99 GLN A N 1
ATOM 787 C CA . GLN A 1 99 ? -5.501 -16.399 -14.876 1.00 56.31 99 GLN A CA 1
ATOM 788 C C . GLN A 1 99 ? -6.925 -16.533 -15.427 1.00 56.31 99 GLN A C 1
ATOM 790 O O . GLN A 1 99 ? -7.800 -15.770 -15.016 1.00 56.31 99 GLN A O 1
ATOM 795 N N . ASP A 1 100 ? -7.090 -17.392 -16.435 1.00 39.12 100 ASP A N 1
ATOM 796 C CA . ASP A 1 100 ? -8.394 -17.780 -16.990 1.00 39.12 100 ASP A CA 1
ATOM 797 C C . ASP A 1 100 ? -9.192 -18.627 -15.986 1.00 39.12 100 ASP A C 1
ATOM 799 O O . ASP A 1 100 ? -8.565 -19.465 -15.291 1.00 39.12 100 ASP A O 1
#

Secondary structure (DSSP, 8-state):
--SSHHHHHHHHHHHHHHHTTSS-HHHHHHHHHHHHHHHHHHT---SSTTHHHHHHHHHHHHHHHTTSS-HHHHHHHHHHHHHHHHHSPTTSPP-PPP--

pLDDT: mean 92.28, std 8.76, range [39.12, 98.25]

Radius of gyration: 15.59 Å; chains: 1; bounding box: 32×33×41 Å

Organism: NCBI:txid408172

Foldseek 3Di:
DDPDPVLVVLVVVVVVCCVVVLDDVVLLVVLLVVLVVVCVVVVHDPPCPCSSVSSNVSVLVSCCVSVVDHPVVVVVVVVQQVVQVVPAPPPDDRDRDDDD